Protein AF-A0A2T9JD86-F1 (afdb_monomer_lite)

Foldseek 3Di:
DDPPPVVVVVVVVVVVVVVVVVVVVVVVVVVVVVVVVVVDDDDDDPPPPPVQPVVNVVVVVVVVVVVVVVVVVVVVVVVVVVVVVVVVVVVVVVVCVVVVVPPDPPDPPPDDDDDDDDDDPPDDDDDDDDPDPDPPPDDPDDPDPDDDD

Sequence (149 aa):
MIPGEGSALDLAARRLERAVANLEQKIAAERAERARAVAQPASGDLFEAPVADAEVVEKAAQLAADLEAARQRERALEEAGEQASEALGRAIAEIRAALGDESLIGEGVHDDEEGAAPAEFAGDETEDEPEALYDEDDPPFDPDPPAKA

Organism: NCBI:txid2172650

pLDDT: mean 74.57, std 18.89, range [43.0, 96.88]

Structure (mmCIF, N/CA/C/O backbone):
data_AF-A0A2T9JD86-F1
#
_entry.id   AF-A0A2T9JD86-F1
#
loop_
_atom_site.group_PDB
_atom_site.id
_atom_site.type_symbol
_atom_site.label_atom_id
_atom_site.label_alt_id
_atom_site.label_comp_id
_atom_site.label_asym_id
_atom_site.label_entity_id
_atom_site.label_seq_id
_atom_site.pdbx_PDB_ins_code
_atom_site.Cartn_x
_atom_site.Cartn_y
_atom_site.Cartn_z
_atom_site.occupancy
_atom_site.B_iso_or_equiv
_atom_site.auth_seq_id
_atom_site.auth_comp_id
_atom_site.auth_asym_id
_atom_site.auth_atom_id
_atom_site.pdbx_PDB_model_num
ATOM 1 N N . MET A 1 1 ? 0.192 16.628 59.547 1.00 43.00 1 MET A N 1
ATOM 2 C CA . MET A 1 1 ? -0.130 15.274 59.047 1.00 43.00 1 MET A CA 1
ATOM 3 C C . MET A 1 1 ? -1.574 14.995 59.393 1.00 43.00 1 MET A C 1
ATOM 5 O O . MET A 1 1 ? -1.887 14.986 60.577 1.00 43.00 1 MET A O 1
ATOM 9 N N . ILE A 1 2 ? -2.446 14.865 58.394 1.00 49.62 2 ILE A N 1
ATOM 10 C CA . ILE A 1 2 ? -3.873 14.617 58.612 1.00 49.62 2 ILE A CA 1
ATOM 11 C C . ILE A 1 2 ? -4.053 13.095 58.752 1.00 49.62 2 ILE A C 1
ATOM 13 O O . ILE A 1 2 ? -3.799 12.363 57.792 1.00 49.62 2 ILE A O 1
ATOM 17 N N . PRO A 1 3 ? -4.419 12.580 59.938 1.00 50.97 3 PRO A N 1
ATOM 18 C CA . PRO A 1 3 ? -4.638 11.153 60.130 1.00 50.97 3 PRO A CA 1
ATOM 19 C C . PRO A 1 3 ? -5.900 10.745 59.356 1.00 50.97 3 PRO A C 1
ATOM 21 O O . PRO A 1 3 ? -7.014 11.046 59.769 1.00 50.97 3 PRO A O 1
ATOM 24 N N . GLY A 1 4 ? -5.720 10.112 58.195 1.00 59.59 4 GLY A N 1
ATOM 25 C CA . GLY A 1 4 ? -6.815 9.657 57.328 1.00 59.59 4 GLY A CA 1
ATOM 26 C C . GLY A 1 4 ? -6.482 9.665 55.835 1.00 59.59 4 GLY A C 1
ATOM 27 O O . GLY A 1 4 ? -7.005 8.842 55.091 1.00 59.59 4 GLY A O 1
ATOM 28 N N . GLU A 1 5 ? -5.561 10.525 55.391 1.00 60.56 5 GLU A N 1
ATOM 29 C CA . GLU A 1 5 ? -5.151 10.571 53.976 1.00 60.56 5 GLU A CA 1
ATOM 30 C C . GLU A 1 5 ? -4.339 9.335 53.579 1.00 60.56 5 GLU A C 1
ATOM 32 O O . GLU A 1 5 ? -4.575 8.768 52.518 1.00 60.56 5 GLU A O 1
ATOM 37 N N . GLY A 1 6 ? -3.462 8.852 54.468 1.00 65.81 6 GLY A N 1
ATOM 38 C CA . GLY A 1 6 ? -2.713 7.610 54.250 1.00 65.81 6 GLY A CA 1
ATOM 39 C C . GLY A 1 6 ? -3.635 6.411 54.017 1.00 65.81 6 GLY A C 1
ATOM 40 O O . GLY A 1 6 ? -3.477 5.707 53.032 1.00 65.81 6 GLY A O 1
ATOM 41 N N . SER A 1 7 ? -4.685 6.241 54.831 1.00 78.06 7 SER A N 1
ATOM 42 C CA . SER A 1 7 ? -5.601 5.101 54.679 1.00 78.06 7 SER A CA 1
ATOM 43 C C . SER A 1 7 ? -6.511 5.206 53.449 1.00 78.06 7 SER A C 1
ATOM 45 O O . SER A 1 7 ? -6.851 4.182 52.852 1.00 78.06 7 SER A O 1
ATOM 47 N N . ALA A 1 8 ? -6.901 6.419 53.044 1.00 86.62 8 ALA A N 1
ATOM 48 C CA . ALA A 1 8 ? -7.676 6.644 51.825 1.00 86.62 8 ALA A CA 1
ATOM 49 C C . ALA A 1 8 ? -6.838 6.392 50.561 1.00 86.62 8 ALA A C 1
ATOM 51 O O . ALA A 1 8 ? -7.322 5.753 49.622 1.00 86.62 8 ALA A O 1
ATOM 52 N N . LEU A 1 9 ? -5.579 6.840 50.557 1.00 88.31 9 LEU A N 1
ATOM 53 C CA . LEU A 1 9 ? -4.624 6.579 49.481 1.00 88.31 9 LEU A CA 1
ATOM 54 C C . LEU A 1 9 ? -4.272 5.091 49.394 1.00 88.31 9 LEU A C 1
ATOM 56 O O . LEU A 1 9 ? -4.325 4.525 48.305 1.00 88.31 9 LEU A O 1
ATOM 60 N N . ASP A 1 10 ? -4.035 4.428 50.526 1.00 88.88 10 ASP A N 1
ATOM 61 C CA . ASP A 1 10 ? -3.779 2.984 50.575 1.00 88.88 10 ASP A CA 1
ATOM 62 C C . ASP A 1 10 ? -4.974 2.179 50.034 1.00 88.88 10 ASP A C 1
ATOM 64 O O . ASP A 1 10 ? -4.816 1.189 49.314 1.00 88.88 10 ASP A O 1
ATOM 68 N N . LEU A 1 11 ? -6.203 2.611 50.338 1.00 91.88 11 LEU A N 1
ATOM 69 C CA . LEU A 1 11 ? -7.416 1.996 49.798 1.00 91.88 11 LEU A CA 1
ATOM 70 C C . LEU A 1 11 ? -7.542 2.215 48.284 1.00 91.88 11 LEU A C 1
ATOM 72 O O . LEU A 1 11 ? -7.963 1.298 47.571 1.00 91.88 11 LEU A O 1
ATOM 76 N N . ALA A 1 12 ? -7.201 3.408 47.796 1.00 92.44 12 ALA A N 1
ATOM 77 C CA . ALA A 1 12 ? -7.194 3.724 46.372 1.00 92.44 12 ALA A CA 1
ATOM 78 C C . ALA A 1 12 ? -6.141 2.893 45.621 1.00 92.44 12 ALA A C 1
ATOM 80 O O . ALA A 1 12 ? -6.479 2.273 44.612 1.00 92.44 12 ALA A O 1
ATOM 81 N N . ALA A 1 13 ? -4.926 2.778 46.162 1.00 93.06 13 ALA A N 1
ATOM 82 C CA . ALA A 1 13 ? -3.858 1.944 45.614 1.00 93.06 13 ALA A CA 1
ATOM 83 C C . ALA A 1 13 ? -4.300 0.477 45.496 1.00 93.06 13 ALA A C 1
ATOM 85 O O . ALA A 1 13 ? -4.274 -0.093 44.408 1.00 93.06 13 ALA A O 1
ATOM 86 N N . ARG A 1 14 ? -4.879 -0.099 46.560 1.00 93.88 14 ARG A N 1
ATOM 87 C CA . ARG A 1 14 ? -5.412 -1.477 46.536 1.00 93.88 14 ARG A CA 1
ATOM 88 C C . ARG A 1 14 ? -6.580 -1.685 45.572 1.00 93.88 14 ARG A C 1
ATOM 90 O O . ARG A 1 14 ? -6.890 -2.821 45.202 1.00 93.88 14 ARG A O 1
ATOM 97 N N . ARG A 1 15 ? -7.338 -0.634 45.248 1.00 95.00 15 ARG A N 1
ATOM 98 C CA . ARG A 1 15 ? -8.394 -0.699 44.222 1.00 95.00 15 ARG A CA 1
ATOM 99 C C . ARG A 1 15 ? -7.781 -0.673 42.827 1.00 95.00 15 ARG A C 1
ATOM 101 O O . ARG A 1 15 ? -8.233 -1.435 41.978 1.00 95.00 15 ARG A O 1
ATOM 108 N N . LEU A 1 16 ? -6.754 0.147 42.624 1.00 95.81 16 LEU A N 1
ATOM 109 C CA . LEU A 1 16 ? -6.049 0.265 41.354 1.00 95.81 16 LEU A CA 1
ATOM 110 C C . LEU A 1 16 ? -5.272 -1.014 41.029 1.00 95.81 16 LEU A C 1
ATOM 112 O O . LEU A 1 16 ? -5.437 -1.540 39.938 1.00 95.81 16 LEU A O 1
ATOM 116 N N . GLU A 1 17 ? -4.558 -1.596 41.993 1.00 95.94 17 GLU A N 1
ATOM 117 C CA . GLU A 1 17 ? -3.888 -2.898 41.843 1.00 95.94 17 GLU A CA 1
ATOM 118 C C . GLU A 1 17 ? -4.863 -3.999 41.399 1.00 95.94 17 GLU A C 1
ATOM 120 O O . GLU A 1 17 ? -4.588 -4.750 40.467 1.00 95.94 17 GLU A O 1
ATOM 125 N N . ARG A 1 18 ? -6.056 -4.057 42.007 1.00 95.94 18 ARG A N 1
ATOM 126 C CA . ARG A 1 18 ? -7.105 -5.003 41.594 1.00 95.94 18 ARG A CA 1
ATOM 127 C C . ARG A 1 18 ? -7.655 -4.703 40.203 1.00 95.94 18 ARG A C 1
ATOM 129 O O . ARG A 1 18 ? -7.954 -5.633 39.460 1.00 95.94 18 ARG A O 1
ATOM 136 N N . ALA A 1 19 ? -7.822 -3.430 39.851 1.00 96.06 19 ALA A N 1
ATOM 137 C CA . ALA A 1 19 ? -8.281 -3.037 38.522 1.00 96.06 19 ALA A CA 1
ATOM 138 C C . ALA A 1 19 ? -7.251 -3.400 37.440 1.00 96.06 19 ALA A C 1
ATOM 140 O O . ALA A 1 19 ? -7.640 -3.916 36.396 1.00 96.06 19 ALA A O 1
ATOM 141 N N . VAL A 1 20 ? -5.961 -3.200 37.720 1.00 96.81 20 VAL A N 1
ATOM 142 C CA . VAL A 1 20 ? -4.850 -3.576 36.838 1.00 96.81 20 VAL A CA 1
ATOM 143 C C . VAL A 1 20 ? -4.790 -5.090 36.672 1.00 96.81 20 VAL A C 1
ATOM 145 O O . VAL A 1 20 ? -4.829 -5.553 35.539 1.00 96.81 20 VAL A O 1
ATOM 148 N N . ALA A 1 21 ? -4.839 -5.867 37.758 1.00 96.12 21 ALA A N 1
ATOM 149 C CA . ALA A 1 21 ? -4.865 -7.329 37.668 1.00 96.12 21 ALA A CA 1
ATOM 150 C C . ALA A 1 21 ? -6.057 -7.843 36.832 1.00 96.12 21 ALA A C 1
ATOM 152 O O . ALA A 1 21 ? -5.909 -8.739 36.000 1.00 96.12 21 ALA A O 1
ATOM 153 N N . ASN A 1 22 ? -7.239 -7.236 36.992 1.00 95.50 22 ASN A N 1
ATOM 154 C CA . ASN A 1 22 ? -8.412 -7.563 36.176 1.00 95.50 22 ASN A CA 1
ATOM 155 C C . ASN A 1 22 ? -8.227 -7.183 34.698 1.00 95.50 22 ASN A C 1
ATOM 157 O O . ASN A 1 22 ? -8.703 -7.898 33.817 1.00 95.50 22 ASN A O 1
ATOM 161 N N . LEU A 1 23 ? -7.577 -6.053 34.412 1.00 94.94 23 LEU A N 1
ATOM 162 C CA . LEU A 1 23 ? -7.299 -5.609 33.047 1.00 94.94 23 LEU A CA 1
ATOM 163 C C . LEU A 1 23 ? -6.275 -6.522 32.368 1.00 94.94 23 LEU A C 1
ATOM 165 O O . LEU A 1 23 ? -6.502 -6.959 31.244 1.00 94.94 23 LEU A O 1
ATOM 169 N N . GLU A 1 24 ? -5.196 -6.868 33.065 1.00 96.88 24 GLU A N 1
ATOM 170 C CA . GLU A 1 24 ? -4.178 -7.805 32.587 1.00 96.88 24 GLU A CA 1
ATOM 171 C C . GLU A 1 24 ? -4.785 -9.176 32.284 1.00 96.88 24 GLU A C 1
ATOM 173 O O . GLU A 1 24 ? -4.521 -9.744 31.223 1.00 96.88 24 GLU A O 1
ATOM 178 N N . GLN A 1 25 ? -5.669 -9.676 33.154 1.00 94.38 25 GLN A N 1
ATOM 179 C CA . GLN A 1 25 ? -6.387 -10.926 32.911 1.00 94.38 25 GLN A CA 1
ATOM 180 C C . GLN A 1 25 ? -7.284 -10.844 31.667 1.00 94.38 25 GLN A C 1
ATOM 182 O O . GLN A 1 25 ? -7.315 -11.790 30.879 1.00 94.38 25 GLN A O 1
ATOM 187 N N . LYS A 1 26 ? -7.993 -9.725 31.460 1.00 94.25 26 LYS A N 1
ATOM 188 C CA . LYS A 1 26 ? -8.817 -9.510 30.257 1.00 94.25 26 LYS A CA 1
ATOM 189 C C . LYS A 1 26 ? -7.970 -9.467 28.987 1.00 94.25 26 LYS A C 1
ATOM 191 O O . LYS A 1 26 ? -8.314 -10.141 28.024 1.00 94.25 26 LYS A O 1
ATOM 196 N N . ILE A 1 27 ? -6.844 -8.753 29.005 1.00 93.88 27 ILE A N 1
ATOM 197 C CA . ILE A 1 27 ? -5.917 -8.676 27.865 1.00 93.88 27 ILE A CA 1
ATOM 198 C C . ILE A 1 27 ? -5.314 -10.055 27.570 1.00 93.88 27 ILE A C 1
ATOM 200 O O . ILE A 1 27 ? -5.208 -10.450 26.410 1.00 93.88 27 ILE A O 1
ATOM 204 N N . ALA A 1 28 ? -4.930 -10.811 28.601 1.00 91.75 28 ALA 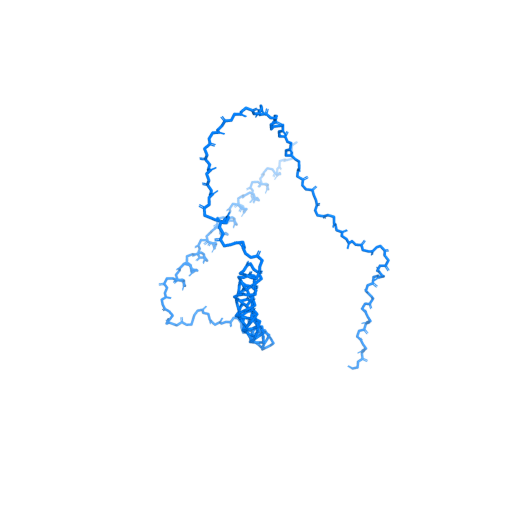A N 1
ATOM 205 C CA . ALA A 1 28 ? -4.418 -12.168 28.432 1.00 91.75 28 ALA A CA 1
ATOM 206 C C . ALA A 1 28 ? -5.481 -13.109 27.841 1.00 91.75 28 ALA A C 1
ATOM 208 O O . ALA A 1 28 ? -5.165 -13.895 26.946 1.00 91.75 28 ALA A O 1
ATOM 209 N N . ALA A 1 29 ? -6.735 -13.002 28.293 1.00 91.50 29 ALA A N 1
ATOM 210 C CA . ALA A 1 29 ? -7.854 -13.765 27.748 1.00 91.50 29 ALA A CA 1
ATOM 211 C C . ALA A 1 29 ? -8.126 -13.410 26.278 1.00 91.50 29 ALA A C 1
ATOM 213 O O . ALA A 1 29 ? -8.210 -14.311 25.448 1.00 91.50 29 ALA A O 1
ATOM 214 N N . GLU A 1 30 ? -8.164 -12.121 25.940 1.00 90.75 30 GLU A N 1
ATOM 215 C CA . GLU A 1 30 ? -8.377 -11.642 24.571 1.00 90.75 30 GLU A CA 1
ATOM 216 C C . GLU A 1 30 ? -7.242 -12.076 23.631 1.00 90.75 30 GLU A C 1
ATOM 218 O O . GLU A 1 30 ? -7.480 -12.547 22.520 1.00 90.75 30 GLU A O 1
ATOM 223 N N . ARG A 1 31 ? -5.983 -11.988 24.077 1.00 87.81 31 ARG A N 1
ATOM 224 C CA . ARG A 1 31 ? -4.833 -12.476 23.297 1.00 87.81 31 ARG A CA 1
ATOM 225 C C . ARG A 1 31 ? -4.893 -13.985 23.082 1.00 87.81 31 ARG A C 1
ATOM 227 O O . ARG A 1 31 ? -4.583 -14.448 21.986 1.00 87.81 31 ARG A O 1
ATOM 234 N N . ALA A 1 32 ? -5.296 -14.748 24.098 1.00 83.88 32 ALA A N 1
ATOM 235 C CA . ALA A 1 32 ? -5.468 -16.192 23.977 1.00 83.88 32 ALA A CA 1
ATOM 236 C C . ALA A 1 32 ? -6.619 -16.554 23.023 1.00 83.88 32 ALA A C 1
ATOM 238 O O . ALA A 1 32 ? -6.494 -17.506 22.255 1.00 83.88 32 ALA A O 1
ATOM 239 N N . GLU A 1 33 ? -7.713 -15.795 23.037 1.00 79.88 33 GLU A N 1
ATOM 240 C CA . GLU A 1 33 ? -8.830 -15.947 22.104 1.00 79.88 33 GLU A CA 1
ATOM 241 C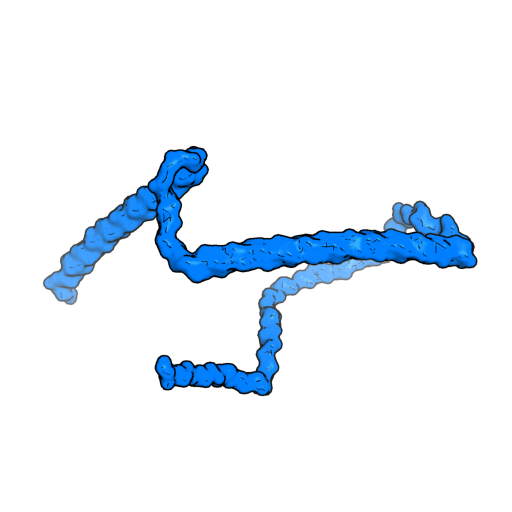 C . GLU A 1 33 ? -8.408 -15.639 20.663 1.00 79.88 33 GLU A C 1
ATOM 243 O O . GLU A 1 33 ? -8.600 -16.476 19.782 1.00 79.88 33 GLU A O 1
ATOM 248 N N . ARG A 1 34 ? -7.720 -14.514 20.430 1.00 74.94 34 ARG A N 1
ATOM 249 C CA . ARG A 1 34 ? -7.161 -14.166 19.112 1.00 74.94 34 ARG A CA 1
ATOM 250 C C . ARG A 1 34 ? -6.181 -15.227 18.608 1.00 74.94 34 ARG A C 1
ATOM 252 O O . ARG A 1 34 ? -6.253 -15.628 17.452 1.00 74.94 34 ARG A O 1
ATOM 259 N N . ALA A 1 35 ? -5.297 -15.732 19.469 1.00 77.38 35 ALA A N 1
ATOM 260 C CA . ALA A 1 35 ? -4.365 -16.799 19.102 1.00 77.38 35 ALA A CA 1
ATOM 261 C C . ALA A 1 35 ? -5.090 -18.110 18.742 1.00 77.38 35 ALA A C 1
ATOM 263 O O . ALA A 1 35 ? -4.680 -18.807 17.815 1.00 77.38 35 ALA A O 1
ATOM 264 N N . ARG A 1 36 ? -6.193 -18.433 19.430 1.00 72.50 36 ARG A N 1
ATOM 265 C CA . ARG A 1 36 ? -7.052 -19.579 19.089 1.00 72.50 36 ARG A CA 1
ATOM 266 C C . ARG A 1 36 ? -7.796 -19.373 17.771 1.00 72.50 36 ARG A C 1
ATOM 268 O O . ARG A 1 36 ? -7.895 -20.329 17.012 1.00 72.50 36 ARG A O 1
ATOM 275 N N . ALA A 1 37 ? -8.262 -18.158 17.485 1.00 63.31 37 ALA A N 1
ATOM 276 C CA . ALA A 1 37 ? -8.924 -17.819 16.225 1.00 63.31 37 ALA A CA 1
ATOM 277 C C . ALA A 1 37 ? -7.977 -17.936 15.017 1.00 63.31 37 ALA A C 1
ATOM 279 O O . ALA A 1 37 ? -8.394 -18.378 13.955 1.00 63.31 37 ALA A O 1
ATOM 280 N N . VAL A 1 38 ? -6.691 -17.607 15.188 1.00 67.19 38 VAL A N 1
ATOM 281 C CA . VAL A 1 38 ? -5.663 -17.779 14.142 1.00 67.19 38 VAL A CA 1
ATOM 282 C C . VAL A 1 38 ? -5.257 -19.251 13.965 1.00 67.19 38 VAL A C 1
ATOM 284 O O . VAL A 1 38 ? -4.914 -19.667 12.862 1.00 67.19 38 VAL A O 1
ATOM 287 N N . ALA A 1 39 ? -5.295 -20.055 15.034 1.00 61.88 39 ALA A N 1
ATOM 288 C CA . ALA A 1 39 ? -4.891 -21.464 15.005 1.00 61.88 39 ALA A CA 1
ATOM 289 C C . ALA A 1 39 ? -6.006 -22.445 14.584 1.00 61.88 39 ALA A C 1
ATOM 291 O O . ALA A 1 39 ? -5.709 -23.611 14.316 1.00 61.88 39 ALA A O 1
ATOM 292 N N . GLN A 1 40 ? -7.273 -22.019 14.541 1.00 52.88 40 GLN A N 1
ATOM 293 C CA . GLN A 1 40 ? -8.378 -22.860 14.076 1.00 52.88 40 GLN A CA 1
ATOM 294 C C . GLN A 1 40 ? -8.608 -22.669 12.568 1.00 52.88 40 GLN A C 1
ATOM 296 O O . GLN A 1 40 ? -8.894 -21.552 12.137 1.00 52.88 40 GLN A O 1
ATOM 301 N N . PRO A 1 41 ? -8.527 -23.733 11.745 1.00 48.78 41 PRO A N 1
ATOM 302 C CA . PRO A 1 41 ? -9.004 -23.664 10.371 1.00 48.78 41 PRO A CA 1
ATOM 303 C C . PRO A 1 41 ? -10.518 -23.435 10.410 1.00 48.78 41 PRO A C 1
ATOM 305 O O . PRO A 1 41 ? -11.223 -24.092 11.172 1.00 48.78 41 PRO A O 1
ATOM 308 N N . ALA A 1 42 ? -10.990 -22.469 9.625 1.00 52.94 42 ALA A N 1
ATOM 309 C CA . ALA A 1 42 ? -12.355 -21.956 9.627 1.00 52.94 42 ALA A CA 1
ATOM 310 C C . ALA A 1 42 ? -13.427 -23.063 9.627 1.00 52.94 42 ALA A C 1
ATOM 312 O O . ALA A 1 42 ? -13.802 -23.600 8.586 1.00 52.94 42 ALA A O 1
ATOM 313 N N . SER A 1 43 ? -13.958 -23.375 10.807 1.00 51.97 43 SER A N 1
ATOM 314 C CA . SER A 1 43 ? -15.197 -24.128 10.962 1.00 51.97 43 SER A CA 1
ATOM 315 C C . SER A 1 43 ? -15.949 -23.606 12.187 1.00 51.97 43 SER A C 1
ATOM 317 O O . SER A 1 43 ? -15.860 -24.185 13.267 1.00 51.97 43 SER A O 1
ATOM 319 N N . GLY A 1 44 ? -16.680 -22.502 12.006 1.00 49.88 44 GLY A N 1
ATOM 320 C CA . GLY A 1 44 ? -17.748 -22.075 12.917 1.00 49.88 44 GLY A CA 1
ATOM 321 C C . GLY A 1 44 ? -17.567 -20.700 13.567 1.00 49.88 44 GLY A C 1
ATOM 322 O O . GLY A 1 44 ? -16.854 -20.571 14.556 1.00 49.88 44 GLY A O 1
ATOM 323 N N . ASP A 1 45 ? -18.255 -19.703 13.002 1.00 53.47 45 ASP A N 1
ATOM 324 C CA . ASP A 1 45 ? -18.949 -18.577 13.659 1.00 53.47 45 ASP A CA 1
ATOM 325 C C . ASP A 1 45 ? -18.372 -17.976 14.954 1.00 53.47 45 ASP A C 1
ATOM 327 O O . ASP A 1 45 ? -19.026 -17.953 15.994 1.00 53.47 45 ASP A O 1
ATOM 331 N N . LEU A 1 46 ? -17.178 -17.383 14.881 1.00 54.00 46 LEU A N 1
ATOM 332 C CA . LEU A 1 46 ? -16.736 -16.365 15.858 1.00 54.00 46 LEU A CA 1
ATOM 333 C C . LEU A 1 46 ? -16.324 -15.036 15.207 1.00 54.00 46 LEU A C 1
ATOM 335 O O . LEU A 1 46 ? -16.056 -14.057 15.896 1.00 54.00 46 LEU A O 1
ATOM 339 N N . PHE A 1 47 ? -16.356 -14.986 13.874 1.00 52.47 47 PHE A N 1
ATOM 340 C CA . PHE A 1 47 ? -16.498 -13.754 13.110 1.00 52.47 47 PHE A CA 1
ATOM 341 C C . PHE A 1 47 ? -17.928 -13.705 12.580 1.00 52.47 47 PHE A C 1
ATOM 343 O O . PHE A 1 47 ? -18.151 -13.728 11.371 1.00 52.47 47 PHE A O 1
ATOM 350 N N . GLU A 1 48 ? -18.919 -13.627 13.467 1.00 53.91 48 GLU A N 1
ATOM 351 C CA . GLU A 1 48 ? -20.079 -12.840 13.070 1.00 53.91 48 GLU A CA 1
ATOM 352 C C . GLU A 1 48 ? -19.505 -11.433 12.904 1.00 53.91 48 GLU A C 1
ATOM 354 O O . GLU A 1 48 ? -19.197 -10.752 13.885 1.00 53.91 48 GLU A O 1
ATOM 359 N N . ALA A 1 49 ? -19.151 -11.103 11.655 1.00 52.84 49 ALA A N 1
ATOM 360 C CA . ALA A 1 49 ? -18.670 -9.789 11.280 1.00 52.84 49 ALA A CA 1
ATOM 361 C C . ALA A 1 49 ? -19.583 -8.801 12.008 1.00 52.84 49 ALA A C 1
ATOM 363 O O . ALA A 1 49 ? -20.801 -8.964 11.881 1.00 52.84 49 ALA A O 1
ATOM 364 N N . PRO A 1 50 ? -19.051 -7.872 12.831 1.00 57.50 50 PRO A N 1
ATOM 365 C CA . PRO A 1 50 ? -19.906 -6.918 13.528 1.00 57.50 50 PRO A CA 1
ATOM 366 C C . PRO A 1 50 ? -20.757 -6.304 12.441 1.00 57.50 50 PRO A C 1
ATOM 368 O O . PRO A 1 50 ? -20.120 -5.741 11.559 1.00 57.50 50 PRO A O 1
ATOM 371 N N . VAL A 1 51 ? -22.083 -6.559 12.443 1.00 55.91 51 VAL A N 1
ATOM 372 C CA . VAL A 1 51 ? -23.004 -6.352 11.306 1.00 55.91 51 VAL A CA 1
ATOM 373 C C . VAL A 1 51 ? -22.488 -5.171 10.518 1.00 55.91 51 VAL A C 1
ATOM 375 O O . VAL A 1 51 ? -22.661 -4.035 10.951 1.00 55.91 51 VAL A O 1
ATOM 378 N N . ALA A 1 52 ? -21.681 -5.455 9.492 1.00 61.59 52 ALA A N 1
ATOM 379 C CA . ALA A 1 52 ? -20.910 -4.388 8.894 1.00 61.59 52 ALA A CA 1
ATOM 380 C C . ALA A 1 52 ? -21.985 -3.576 8.210 1.00 61.59 52 ALA A C 1
ATOM 382 O O . ALA A 1 52 ? -22.738 -4.151 7.415 1.00 61.59 52 ALA A O 1
ATOM 383 N N . ASP A 1 53 ? -22.134 -2.311 8.617 1.00 76.94 53 ASP A N 1
ATOM 384 C CA . ASP A 1 53 ? -23.118 -1.418 8.019 1.00 76.94 53 ASP A CA 1
ATOM 385 C C . ASP A 1 53 ? -23.069 -1.663 6.514 1.00 76.94 53 ASP A C 1
ATOM 387 O O . ASP A 1 53 ? -21.976 -1.772 5.955 1.00 76.94 53 ASP A O 1
ATOM 391 N N . ALA A 1 54 ? -24.219 -1.869 5.866 1.00 80.19 54 ALA A N 1
ATOM 392 C CA . ALA A 1 54 ? -24.248 -2.329 4.474 1.00 80.19 54 ALA A CA 1
ATOM 393 C C . ALA A 1 54 ? -23.349 -1.460 3.568 1.00 80.19 54 ALA A C 1
ATOM 395 O O . ALA A 1 54 ? -22.690 -1.965 2.661 1.00 80.19 54 ALA A O 1
ATOM 396 N N . GLU A 1 55 ? -23.224 -0.176 3.916 1.00 80.75 55 GLU A N 1
ATOM 397 C CA . GLU A 1 55 ? -22.292 0.774 3.316 1.00 80.75 55 GLU A CA 1
ATOM 398 C C . GLU A 1 55 ? -20.807 0.396 3.438 1.00 80.75 55 GLU A C 1
ATOM 400 O O . GLU A 1 55 ? -20.039 0.642 2.517 1.00 80.75 55 GLU A O 1
ATOM 405 N N . VAL A 1 56 ? -20.357 -0.158 4.563 1.00 86.69 56 VAL A N 1
ATOM 406 C CA . VAL A 1 56 ? -18.967 -0.593 4.782 1.00 86.69 56 VAL A CA 1
ATOM 407 C C . VAL A 1 56 ? -18.642 -1.800 3.906 1.00 86.69 56 VAL A C 1
ATOM 409 O O . VAL A 1 56 ? -17.561 -1.854 3.323 1.00 86.69 56 VAL A O 1
ATOM 412 N N . VAL A 1 57 ? -19.580 -2.742 3.765 1.00 88.94 57 VAL A N 1
ATOM 413 C CA . VAL A 1 57 ? -19.413 -3.910 2.883 1.00 88.94 57 VAL A CA 1
ATOM 414 C C . VAL A 1 57 ? -19.363 -3.477 1.419 1.00 88.94 57 VAL A C 1
ATOM 416 O O . VAL A 1 57 ? -18.489 -3.920 0.674 1.00 88.94 57 VAL A O 1
ATOM 419 N N . GLU A 1 58 ? -20.256 -2.575 1.015 1.00 87.62 58 GLU A N 1
ATOM 420 C CA . GLU A 1 58 ? -20.282 -2.016 -0.338 1.00 87.62 58 GLU A CA 1
ATOM 421 C C . GLU A 1 58 ? -19.004 -1.222 -0.651 1.00 87.62 58 GLU A C 1
ATOM 423 O O . GLU A 1 58 ? -18.363 -1.463 -1.674 1.00 87.62 58 GLU A O 1
ATOM 428 N N . LYS A 1 59 ? -18.561 -0.349 0.265 1.00 90.12 59 LYS A N 1
ATOM 429 C CA . LYS A 1 59 ? -17.304 0.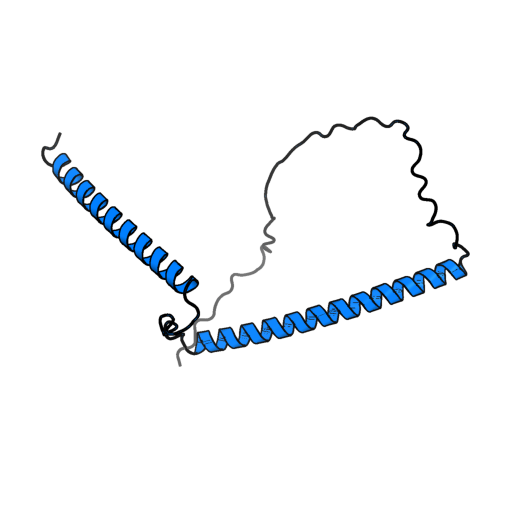410 0.124 1.00 90.12 59 LYS A CA 1
ATOM 430 C C . LYS A 1 59 ? -16.088 -0.512 0.039 1.00 90.12 59 LYS A C 1
ATOM 432 O O . LYS A 1 59 ? -15.191 -0.257 -0.759 1.00 90.12 59 LYS A O 1
ATOM 437 N N . ALA A 1 60 ? -16.054 -1.595 0.815 1.00 88.69 60 ALA A N 1
ATOM 438 C CA . ALA A 1 60 ? -14.974 -2.577 0.742 1.00 88.69 60 ALA A CA 1
ATOM 439 C C . ALA A 1 60 ? -14.957 -3.321 -0.605 1.00 88.69 60 ALA A C 1
ATOM 441 O O . ALA A 1 60 ? -13.883 -3.544 -1.167 1.00 88.69 60 ALA A O 1
ATOM 442 N N . ALA A 1 61 ? -16.129 -3.668 -1.148 1.00 90.56 61 ALA A N 1
ATOM 443 C CA . ALA A 1 61 ? -16.242 -4.294 -2.464 1.00 90.56 61 ALA A CA 1
ATOM 444 C C . ALA A 1 61 ? -15.790 -3.346 -3.587 1.00 90.56 61 ALA A C 1
ATOM 446 O O . ALA A 1 61 ? -15.039 -3.761 -4.472 1.00 90.56 61 ALA A O 1
ATOM 447 N N . GLN A 1 62 ? -16.183 -2.072 -3.513 1.00 92.44 62 GLN A N 1
ATOM 448 C CA . GLN A 1 62 ? -15.745 -1.048 -4.459 1.00 92.44 62 GLN A CA 1
ATOM 449 C C . GLN A 1 62 ? -14.226 -0.845 -4.398 1.00 92.44 62 GLN A C 1
ATOM 451 O O . GLN A 1 62 ? -13.557 -0.895 -5.426 1.00 92.44 62 GLN A O 1
ATOM 456 N N . LEU A 1 63 ? -13.659 -0.725 -3.194 1.00 94.31 63 LEU A N 1
ATOM 457 C CA . LEU A 1 63 ? -12.216 -0.562 -3.011 1.00 94.31 63 LEU A CA 1
ATOM 458 C C . LEU A 1 63 ? -11.423 -1.762 -3.553 1.00 94.31 63 LEU A C 1
ATOM 460 O O . LEU A 1 63 ? -10.360 -1.590 -4.147 1.00 94.31 63 LEU A O 1
ATOM 464 N N . ALA A 1 64 ? -11.935 -2.982 -3.374 1.00 94.25 64 ALA A N 1
ATOM 465 C CA . ALA A 1 64 ? -11.311 -4.178 -3.930 1.00 94.25 64 ALA A CA 1
ATOM 466 C C . ALA A 1 64 ? -11.335 -4.181 -5.470 1.00 94.25 64 ALA A C 1
ATOM 468 O O . ALA A 1 64 ? -10.336 -4.548 -6.093 1.00 94.25 64 ALA A O 1
ATOM 469 N N . ALA A 1 65 ? -12.442 -3.745 -6.079 1.00 94.88 65 ALA A N 1
ATOM 470 C CA . ALA A 1 65 ? -12.551 -3.606 -7.529 1.00 94.88 65 ALA A CA 1
ATOM 471 C C . ALA A 1 65 ? -11.592 -2.533 -8.073 1.00 94.88 65 ALA A C 1
ATOM 473 O O . ALA A 1 65 ? -10.902 -2.770 -9.067 1.00 94.88 65 ALA A O 1
ATOM 474 N N . ASP A 1 66 ? -11.492 -1.395 -7.387 1.00 94.56 66 ASP A N 1
ATOM 475 C CA . ASP A 1 66 ? -10.602 -0.297 -7.768 1.00 94.56 66 ASP A CA 1
ATOM 476 C C . ASP A 1 66 ? -9.122 -0.707 -7.659 1.00 94.56 66 ASP A C 1
ATOM 478 O O . ASP A 1 66 ? -8.326 -0.404 -8.552 1.00 94.56 66 ASP A O 1
ATOM 482 N N . LEU A 1 67 ? -8.746 -1.463 -6.618 1.00 96.25 67 LEU A N 1
ATOM 483 C CA . LEU A 1 67 ? -7.392 -2.013 -6.476 1.00 96.25 67 LEU A CA 1
ATOM 484 C C . LEU A 1 67 ? -7.037 -2.990 -7.598 1.00 96.25 67 LEU A C 1
ATOM 486 O O . LEU A 1 67 ? -5.915 -2.967 -8.106 1.00 96.25 67 LEU A O 1
ATOM 490 N N . GLU A 1 68 ? -7.970 -3.852 -7.990 1.00 94.94 68 GLU A N 1
ATOM 491 C CA . GLU A 1 68 ? -7.737 -4.787 -9.089 1.00 94.94 68 GLU A CA 1
ATOM 492 C C . GLU A 1 68 ? -7.606 -4.048 -10.429 1.00 94.94 68 GLU A C 1
ATOM 494 O O . GLU A 1 68 ? -6.689 -4.328 -11.203 1.00 94.94 68 GLU A O 1
ATOM 499 N N . ALA A 1 69 ? -8.443 -3.037 -10.675 1.00 95.25 69 ALA A N 1
ATOM 500 C CA . ALA A 1 69 ? -8.328 -2.185 -11.857 1.00 95.25 69 ALA A CA 1
ATOM 501 C C . ALA A 1 69 ? -6.985 -1.429 -11.905 1.00 95.25 69 ALA A C 1
ATOM 503 O O . ALA A 1 69 ? -6.376 -1.311 -12.974 1.00 95.25 69 ALA A O 1
ATOM 504 N N . ALA A 1 70 ? -6.495 -0.949 -10.758 1.00 95.19 70 ALA A N 1
ATOM 505 C CA . ALA A 1 70 ? -5.192 -0.298 -10.655 1.00 95.19 70 ALA A CA 1
ATOM 506 C C . ALA A 1 70 ? -4.042 -1.267 -10.978 1.00 95.19 70 ALA A C 1
ATOM 508 O O . ALA A 1 70 ? -3.185 -0.936 -11.797 1.00 95.19 70 ALA A O 1
ATOM 509 N N . ARG A 1 71 ? -4.067 -2.488 -10.427 1.00 95.62 71 ARG A N 1
ATOM 510 C CA . ARG A 1 71 ? -3.062 -3.531 -10.716 1.00 95.62 71 ARG A CA 1
ATOM 511 C C . ARG A 1 71 ? -3.041 -3.950 -12.181 1.00 95.62 71 ARG A C 1
ATOM 513 O O . ARG A 1 71 ? -1.982 -4.225 -12.734 1.00 95.62 71 ARG A O 1
ATOM 520 N N . GLN A 1 72 ? -4.200 -4.006 -12.833 1.00 96.25 72 GLN A N 1
ATOM 521 C CA . GLN A 1 72 ? -4.259 -4.310 -14.264 1.00 96.25 72 GLN A CA 1
ATOM 522 C C . GLN A 1 72 ? -3.627 -3.200 -15.107 1.00 96.25 72 GLN A C 1
ATOM 524 O O . GLN A 1 72 ? -2.910 -3.496 -16.061 1.00 96.25 72 GLN A O 1
ATOM 529 N N . ARG A 1 73 ? -3.842 -1.929 -14.742 1.00 95.00 73 ARG A N 1
ATOM 530 C CA . ARG A 1 73 ? -3.167 -0.802 -15.403 1.00 95.00 73 ARG A CA 1
ATOM 531 C C . ARG A 1 73 ? -1.664 -0.808 -15.164 1.00 95.00 73 ARG A C 1
ATOM 533 O O . ARG A 1 73 ? -0.927 -0.555 -16.105 1.00 95.00 73 ARG A O 1
ATOM 540 N N . GLU A 1 74 ? -1.224 -1.102 -13.945 1.00 95.25 74 GLU A N 1
ATOM 541 C CA . GLU A 1 74 ? 0.198 -1.225 -13.609 1.00 95.25 74 GLU A CA 1
ATOM 542 C C . GLU A 1 74 ? 0.888 -2.261 -14.504 1.00 95.25 74 GLU A C 1
ATOM 544 O O . GLU A 1 74 ? 1.839 -1.919 -15.198 1.00 95.25 74 GLU A O 1
ATOM 549 N N . ARG A 1 75 ? 0.339 -3.479 -14.592 1.00 95.44 75 ARG A N 1
ATOM 550 C CA . ARG A 1 75 ? 0.876 -4.533 -15.471 1.00 95.44 75 ARG A CA 1
ATOM 551 C C . ARG A 1 75 ? 0.899 -4.117 -16.939 1.00 95.44 75 ARG A C 1
ATOM 553 O O . ARG A 1 75 ? 1.885 -4.340 -17.627 1.00 95.44 75 ARG A O 1
ATOM 560 N N . ALA A 1 76 ? -0.166 -3.474 -17.420 1.00 95.56 76 ALA A N 1
ATOM 561 C CA . ALA A 1 76 ? -0.215 -2.994 -18.800 1.00 95.56 76 ALA A CA 1
ATOM 562 C C . ALA A 1 76 ? 0.857 -1.926 -19.087 1.00 95.56 76 ALA A C 1
ATOM 564 O O . ALA A 1 76 ? 1.404 -1.879 -20.189 1.00 95.56 76 ALA A O 1
ATOM 565 N N . LEU A 1 77 ? 1.159 -1.065 -18.111 1.00 95.69 77 LEU A N 1
ATOM 566 C CA . LEU A 1 77 ? 2.225 -0.069 -18.228 1.00 95.69 77 LEU A CA 1
ATOM 567 C C . LEU A 1 77 ? 3.616 -0.705 -18.150 1.00 95.69 77 LEU A C 1
ATOM 569 O O . LEU A 1 77 ? 4.503 -0.275 -18.883 1.00 95.69 77 LEU A O 1
ATOM 573 N N . GLU A 1 78 ? 3.800 -1.724 -17.315 1.00 95.75 78 GLU A N 1
ATOM 574 C CA . GLU A 1 78 ? 5.041 -2.498 -17.229 1.00 95.75 78 GLU A CA 1
ATOM 575 C C . GLU A 1 78 ? 5.347 -3.203 -18.558 1.00 95.75 78 GLU A C 1
ATOM 577 O O . GLU A 1 78 ? 6.414 -2.984 -19.129 1.00 95.75 78 GLU A O 1
ATOM 582 N N . GLU A 1 79 ? 4.378 -3.927 -19.131 1.00 95.69 79 GLU A N 1
ATOM 583 C CA . GLU A 1 79 ? 4.516 -4.582 -20.442 1.00 95.69 79 GLU A CA 1
ATOM 584 C C . GLU A 1 79 ? 4.809 -3.574 -21.567 1.00 95.69 79 GLU A C 1
ATOM 586 O O . GLU A 1 79 ? 5.652 -3.812 -22.437 1.00 95.69 79 GLU A O 1
ATOM 591 N N . ALA A 1 80 ? 4.134 -2.419 -21.557 1.00 94.62 80 ALA A N 1
ATOM 592 C CA . ALA A 1 80 ? 4.412 -1.347 -22.511 1.00 94.62 80 ALA A CA 1
ATOM 593 C C . ALA A 1 80 ? 5.827 -0.766 -22.323 1.00 94.62 80 ALA A C 1
ATOM 595 O O . ALA A 1 80 ? 6.495 -0.435 -23.307 1.00 94.62 80 ALA A O 1
ATOM 596 N N . GLY A 1 81 ? 6.296 -0.664 -21.078 1.00 95.19 81 GLY A N 1
ATOM 597 C CA . GLY A 1 81 ? 7.646 -0.227 -20.730 1.00 95.19 81 GLY A CA 1
ATOM 598 C C . GLY A 1 81 ? 8.722 -1.202 -21.204 1.00 95.19 81 GLY A C 1
ATOM 599 O O . GLY A 1 81 ? 9.713 -0.772 -21.799 1.00 95.19 81 GLY A O 1
ATOM 600 N N . GLU A 1 82 ? 8.512 -2.506 -21.019 1.00 95.94 82 GLU A N 1
ATOM 601 C CA . GLU A 1 82 ? 9.404 -3.553 -21.531 1.00 95.94 82 GLU A CA 1
ATOM 602 C C . GLU A 1 82 ? 9.523 -3.480 -23.056 1.00 95.94 82 GLU A C 1
ATOM 604 O O . GLU A 1 82 ? 10.630 -3.399 -23.595 1.00 95.94 82 GLU A O 1
ATOM 609 N N . GLN A 1 83 ? 8.390 -3.403 -23.761 1.00 95.62 83 GLN A N 1
ATOM 610 C CA . GLN A 1 83 ? 8.374 -3.273 -25.221 1.00 95.62 83 GLN A CA 1
ATOM 611 C C . GLN A 1 83 ? 9.086 -2.002 -25.697 1.00 95.62 83 GLN A C 1
ATOM 613 O O . GLN A 1 83 ? 9.831 -2.038 -26.681 1.00 95.62 83 GLN A O 1
ATOM 618 N N . ALA A 1 84 ? 8.888 -0.880 -24.998 1.00 95.81 84 ALA A N 1
ATOM 619 C CA . ALA A 1 84 ? 9.575 0.369 -25.301 1.00 95.81 84 ALA A CA 1
ATOM 620 C C . ALA A 1 84 ? 11.093 0.246 -25.095 1.00 95.81 84 ALA A C 1
ATOM 622 O O . ALA A 1 84 ? 11.859 0.669 -25.962 1.00 95.81 84 ALA A O 1
ATOM 623 N N . SER A 1 85 ? 11.536 -0.372 -23.997 1.00 94.31 85 SER A N 1
ATOM 624 C CA . SER A 1 85 ? 12.957 -0.604 -23.708 1.00 94.31 85 SER A CA 1
ATOM 625 C C . SER A 1 85 ? 13.616 -1.479 -24.775 1.00 94.31 85 SER A C 1
ATOM 627 O O . SER A 1 85 ? 14.664 -1.122 -25.318 1.00 94.31 85 SER A O 1
ATOM 629 N N . GLU A 1 86 ? 12.968 -2.581 -25.165 1.00 96.25 86 GLU A N 1
ATOM 630 C CA . GLU A 1 86 ? 13.468 -3.431 -26.245 1.00 96.25 86 GLU A CA 1
ATOM 631 C C . GLU A 1 86 ? 13.551 -2.686 -27.582 1.00 96.25 86 GLU A C 1
ATOM 633 O O . GLU A 1 86 ? 14.538 -2.815 -28.310 1.00 96.25 86 GLU A O 1
ATOM 638 N N . ALA A 1 87 ? 12.516 -1.916 -27.929 1.00 96.56 87 ALA A N 1
ATOM 639 C CA . ALA A 1 87 ? 12.495 -1.132 -29.159 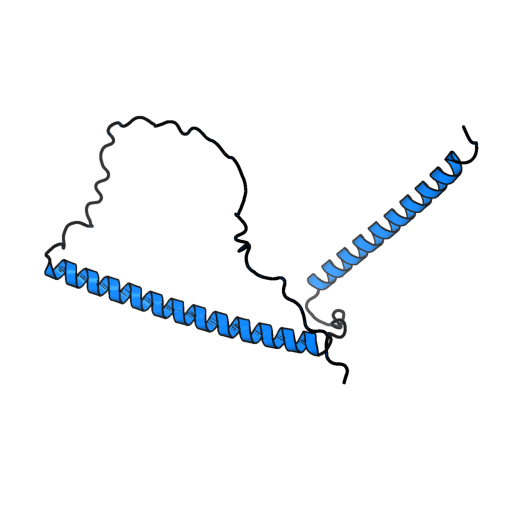1.00 96.56 87 ALA A CA 1
ATOM 640 C C . ALA A 1 87 ? 13.623 -0.089 -29.179 1.00 96.56 87 ALA A C 1
ATOM 642 O O . ALA A 1 87 ? 14.301 0.059 -30.198 1.00 96.56 87 ALA A O 1
ATOM 643 N N . LEU A 1 88 ? 13.877 0.577 -28.049 1.00 95.12 88 LEU A N 1
ATOM 644 C CA . LEU A 1 88 ? 15.000 1.500 -27.896 1.00 95.12 88 LEU A CA 1
ATOM 645 C C . LEU A 1 88 ? 16.344 0.780 -28.025 1.00 95.12 88 LEU A C 1
ATOM 647 O O . LEU A 1 88 ? 17.220 1.266 -28.737 1.00 95.12 88 LEU A O 1
ATOM 651 N N . GLY A 1 89 ? 16.503 -0.394 -27.410 1.00 95.56 89 GLY A N 1
ATOM 652 C CA . GLY A 1 89 ? 17.712 -1.210 -27.546 1.00 95.56 89 GLY A CA 1
ATOM 653 C C . GLY A 1 89 ? 18.006 -1.583 -29.002 1.00 95.56 89 GLY A C 1
ATOM 654 O O . GLY A 1 89 ? 19.144 -1.437 -29.457 1.00 95.56 89 GLY A O 1
ATOM 655 N N . ARG A 1 90 ? 16.974 -1.982 -29.760 1.00 94.81 90 ARG A N 1
ATOM 656 C CA . ARG A 1 90 ? 17.083 -2.257 -31.206 1.00 94.81 90 ARG A CA 1
ATOM 657 C C . ARG A 1 90 ? 17.477 -1.002 -31.988 1.00 94.81 90 ARG A C 1
ATOM 659 O O . ARG A 1 90 ? 18.437 -1.048 -32.749 1.00 94.81 90 ARG A O 1
ATOM 666 N N . ALA A 1 91 ? 16.810 0.127 -31.746 1.00 95.75 91 ALA A N 1
ATOM 667 C CA . ALA A 1 91 ? 17.130 1.391 -32.409 1.00 95.75 91 ALA A CA 1
ATOM 668 C C . ALA A 1 91 ? 18.569 1.860 -32.118 1.00 95.75 91 ALA A C 1
ATOM 670 O O . ALA A 1 91 ? 19.270 2.316 -33.019 1.00 95.75 91 ALA A O 1
ATOM 671 N N . ILE A 1 92 ? 19.045 1.707 -30.877 1.00 92.38 92 ILE A N 1
ATOM 672 C CA . ILE A 1 92 ? 20.427 2.028 -30.492 1.00 92.38 92 ILE A CA 1
ATOM 673 C C . ILE A 1 92 ? 21.421 1.130 -31.235 1.00 92.38 92 ILE A C 1
ATOM 675 O O . ILE A 1 92 ? 22.434 1.627 -31.727 1.00 92.38 92 ILE A O 1
ATOM 679 N N . ALA A 1 93 ? 21.146 -0.174 -31.330 1.00 92.94 93 ALA A N 1
ATOM 680 C CA . ALA A 1 93 ? 21.998 -1.106 -32.064 1.00 92.94 93 ALA A CA 1
ATOM 681 C C . ALA A 1 93 ? 22.077 -0.746 -33.557 1.00 92.94 93 ALA A C 1
ATOM 683 O O . ALA A 1 93 ? 23.171 -0.698 -34.115 1.00 92.94 93 ALA A O 1
ATOM 684 N N . GLU A 1 94 ? 20.947 -0.409 -34.183 1.00 93.50 94 GLU A N 1
ATOM 685 C CA . GLU A 1 94 ? 20.904 0.041 -35.581 1.00 93.50 94 GLU A CA 1
ATOM 686 C C . GLU A 1 94 ? 21.712 1.328 -35.805 1.00 93.50 94 GLU A C 1
ATOM 688 O O . GLU A 1 94 ? 22.477 1.419 -36.767 1.00 93.50 94 GLU A O 1
ATOM 693 N N . ILE A 1 95 ? 21.598 2.308 -34.900 1.00 91.25 95 ILE A N 1
ATOM 694 C CA . ILE A 1 95 ? 22.375 3.554 -34.972 1.00 91.25 95 ILE A CA 1
ATOM 695 C C . ILE A 1 95 ? 23.876 3.267 -34.838 1.00 91.25 95 ILE A C 1
ATOM 697 O O . ILE A 1 95 ? 24.666 3.798 -35.617 1.00 91.25 95 ILE A O 1
ATOM 701 N N . ARG A 1 96 ? 24.286 2.412 -33.894 1.00 89.69 96 ARG A N 1
ATOM 702 C CA . ARG A 1 96 ? 25.701 2.035 -33.716 1.00 89.69 96 ARG A CA 1
ATOM 703 C C . ARG A 1 96 ? 26.263 1.320 -34.939 1.00 89.69 96 ARG A C 1
ATOM 705 O O . ARG A 1 96 ? 27.353 1.672 -35.387 1.00 89.69 96 ARG A O 1
ATOM 712 N N . ALA A 1 97 ? 25.501 0.395 -35.516 1.00 89.75 97 ALA A N 1
ATOM 713 C CA . ALA A 1 97 ? 25.883 -0.294 -36.744 1.00 89.75 97 ALA A CA 1
ATOM 714 C C . ALA A 1 97 ? 26.045 0.689 -37.918 1.00 89.75 97 ALA A C 1
ATOM 716 O O . ALA A 1 97 ? 26.982 0.565 -38.707 1.00 89.75 97 ALA A O 1
ATOM 717 N N . ALA A 1 98 ? 25.177 1.703 -38.014 1.00 90.56 98 ALA A N 1
ATOM 718 C CA . ALA A 1 98 ? 25.295 2.763 -39.016 1.00 90.56 98 ALA A CA 1
ATOM 719 C C . ALA A 1 98 ? 26.502 3.695 -38.779 1.00 90.56 98 ALA A C 1
ATOM 721 O O . ALA A 1 98 ? 27.045 4.239 -39.742 1.00 90.56 98 ALA A O 1
ATOM 722 N N . LEU A 1 99 ? 26.923 3.875 -37.522 1.00 88.62 99 LEU A N 1
ATOM 723 C CA . LEU A 1 99 ? 28.080 4.691 -37.131 1.00 88.62 99 LEU A CA 1
ATOM 724 C C . LEU A 1 99 ? 29.420 3.932 -37.184 1.00 88.62 99 LEU A C 1
ATOM 726 O O . LEU A 1 99 ? 30.465 4.574 -37.265 1.00 88.62 99 LEU A O 1
ATOM 730 N N . GLY A 1 100 ? 29.405 2.595 -37.199 1.00 80.25 100 GLY A N 1
ATOM 731 C CA . GLY A 1 100 ? 30.610 1.755 -37.235 1.00 80.25 100 GLY A CA 1
ATOM 732 C C . GLY A 1 100 ? 31.230 1.448 -35.862 1.00 80.25 100 GLY A C 1
ATOM 733 O O . GLY A 1 100 ? 32.366 0.979 -35.808 1.00 80.25 100 GLY A O 1
ATOM 734 N N . ASP A 1 101 ? 30.493 1.668 -34.768 1.00 65.12 101 ASP A N 1
ATOM 735 C CA . ASP A 1 101 ? 30.955 1.548 -33.371 1.00 65.12 101 ASP A CA 1
ATOM 736 C C . ASP A 1 101 ? 30.752 0.134 -32.768 1.00 65.12 101 ASP A C 1
ATOM 738 O O . ASP A 1 101 ? 30.312 -0.025 -31.629 1.00 65.12 101 ASP A O 1
ATOM 742 N N . GLU A 1 102 ? 31.071 -0.933 -33.505 1.00 60.12 102 GLU A N 1
ATOM 743 C CA . GLU A 1 102 ? 30.825 -2.323 -33.058 1.00 60.12 102 GLU A CA 1
ATOM 744 C C . GLU A 1 102 ? 31.846 -2.836 -32.003 1.00 60.12 102 GLU A C 1
ATOM 746 O O . GLU A 1 102 ? 31.768 -3.980 -31.564 1.00 60.12 102 GLU A O 1
ATOM 751 N N . SER A 1 103 ? 32.833 -2.023 -31.590 1.00 55.16 103 SER A N 1
ATOM 752 C CA . SER A 1 103 ? 34.056 -2.516 -30.917 1.00 55.16 103 SER A CA 1
ATOM 753 C C . SER A 1 103 ? 34.297 -2.066 -29.465 1.00 55.16 103 SER A C 1
ATOM 755 O O . SER A 1 103 ? 35.205 -2.604 -28.838 1.00 55.16 103 SER A O 1
ATOM 757 N N . LEU A 1 104 ? 33.565 -1.102 -28.896 1.00 56.09 104 LEU A N 1
ATOM 758 C CA . LEU A 1 104 ? 34.048 -0.393 -27.688 1.00 56.09 104 LEU A CA 1
ATOM 759 C C . LEU A 1 104 ? 33.383 -0.760 -26.348 1.00 56.09 104 LEU A C 1
ATOM 761 O O . LEU A 1 104 ? 33.690 -0.136 -25.340 1.00 56.09 104 LEU A O 1
ATOM 765 N N . ILE A 1 105 ? 32.498 -1.762 -26.286 1.00 57.78 105 ILE A N 1
ATOM 766 C CA . ILE A 1 105 ? 31.740 -2.074 -25.046 1.00 57.78 105 ILE A CA 1
ATOM 767 C C . ILE A 1 105 ? 32.149 -3.424 -24.417 1.00 57.78 105 ILE A C 1
ATOM 769 O O . ILE A 1 105 ? 31.609 -3.831 -23.395 1.00 57.78 105 ILE A O 1
ATOM 773 N N . GLY A 1 106 ? 33.135 -4.121 -24.994 1.00 53.69 106 GLY A N 1
ATOM 774 C CA . GLY A 1 106 ? 33.723 -5.334 -24.408 1.00 53.69 106 GLY A CA 1
ATOM 775 C C . GLY A 1 106 ? 34.979 -5.096 -23.562 1.00 53.69 106 GLY A C 1
ATOM 776 O O . GLY A 1 106 ? 35.393 -5.994 -22.835 1.00 53.69 106 GLY A O 1
ATOM 777 N N . GLU A 1 107 ? 35.592 -3.912 -23.635 1.00 52.91 107 GLU A N 1
ATOM 778 C CA . GLU A 1 107 ? 36.898 -3.638 -23.025 1.00 52.91 107 GLU A CA 1
ATOM 779 C C . GLU A 1 107 ? 36.757 -2.821 -21.736 1.00 52.91 107 GLU A C 1
ATOM 781 O O . GLU A 1 107 ? 37.196 -1.682 -21.616 1.00 52.91 107 GLU A O 1
ATOM 786 N N . GLY A 1 108 ? 36.110 -3.431 -20.743 1.00 49.56 108 GLY A N 1
ATOM 787 C CA . GLY A 1 108 ? 36.278 -3.054 -19.343 1.00 49.56 108 GLY A CA 1
ATOM 788 C C . GLY A 1 108 ? 37.596 -3.614 -18.808 1.00 49.56 108 GLY A C 1
ATOM 789 O O . GLY A 1 108 ? 37.584 -4.576 -18.044 1.00 49.56 108 GLY A O 1
ATOM 790 N N . VAL A 1 109 ? 38.730 -3.045 -19.231 1.00 49.31 109 VAL A N 1
ATOM 791 C CA . VAL A 1 109 ? 40.024 -3.224 -18.553 1.00 49.31 109 VAL A CA 1
ATOM 792 C C . VAL A 1 109 ? 40.008 -2.312 -17.329 1.00 49.31 109 VAL A C 1
ATOM 794 O O . VAL A 1 109 ? 40.317 -1.127 -17.408 1.00 49.31 109 VAL A O 1
ATOM 797 N N . HIS A 1 110 ? 39.575 -2.860 -16.197 1.00 53.22 110 HIS A N 1
ATOM 798 C CA . HIS A 1 110 ? 39.993 -2.360 -14.894 1.00 53.22 110 HIS A CA 1
ATOM 799 C C . HIS A 1 110 ? 41.333 -3.018 -14.582 1.00 53.22 110 HIS A C 1
ATOM 801 O O . HIS A 1 110 ? 41.364 -4.088 -13.980 1.00 53.22 110 HIS A O 1
ATOM 807 N N . ASP A 1 111 ? 42.418 -2.403 -15.038 1.00 51.56 111 ASP A N 1
ATOM 808 C CA . ASP A 1 111 ? 43.729 -2.644 -14.455 1.00 51.56 111 ASP A CA 1
ATOM 809 C C . ASP A 1 111 ? 44.377 -1.296 -14.148 1.00 51.56 111 ASP A C 1
ATOM 811 O O . ASP A 1 111 ? 44.245 -0.336 -14.910 1.00 51.56 111 ASP A O 1
ATOM 815 N N . ASP A 1 112 ? 45.042 -1.288 -13.003 1.00 43.31 112 ASP A N 1
ATOM 816 C CA . ASP A 1 112 ? 45.939 -0.269 -12.472 1.00 43.31 112 ASP A CA 1
ATOM 817 C C . ASP A 1 112 ? 45.322 0.930 -11.733 1.00 43.31 112 ASP A C 1
ATOM 819 O O . ASP A 1 112 ? 44.995 1.998 -12.254 1.00 43.31 112 ASP A O 1
ATOM 823 N N . GLU A 1 113 ? 45.262 0.725 -10.417 1.00 49.44 113 GLU A N 1
ATOM 824 C CA . GLU A 1 113 ? 45.457 1.757 -9.413 1.00 49.44 113 GLU A CA 1
ATOM 825 C C . GLU A 1 113 ? 46.643 2.683 -9.731 1.00 49.44 113 GLU A C 1
ATOM 827 O O . GLU A 1 113 ? 47.773 2.223 -9.863 1.00 49.44 113 GLU A O 1
ATOM 832 N N . GLU A 1 114 ? 46.423 4.001 -9.683 1.00 51.47 114 GLU A N 1
ATOM 833 C CA . GLU A 1 114 ? 47.438 4.935 -9.183 1.00 51.47 114 GLU A CA 1
ATOM 834 C C . GLU A 1 114 ? 46.800 6.245 -8.668 1.00 51.47 114 GLU A C 1
ATOM 836 O O . GLU A 1 114 ? 46.448 7.154 -9.414 1.00 51.47 114 GLU A O 1
ATOM 841 N N . GLY A 1 115 ? 46.656 6.325 -7.341 1.00 51.12 115 GLY A N 1
ATOM 842 C CA . GLY A 1 115 ? 46.945 7.523 -6.546 1.00 51.12 115 GLY A CA 1
ATOM 843 C C . GLY A 1 115 ? 46.096 8.790 -6.725 1.00 51.12 115 GLY A C 1
ATOM 844 O O . GLY A 1 115 ? 46.571 9.781 -7.273 1.00 51.12 115 GLY A O 1
ATOM 845 N N . ALA A 1 116 ? 44.943 8.863 -6.054 1.00 47.00 116 ALA A N 1
ATOM 846 C CA . ALA A 1 116 ? 44.427 10.139 -5.549 1.00 47.00 116 ALA A CA 1
ATOM 847 C C . ALA A 1 116 ? 43.875 9.952 -4.128 1.00 47.00 116 ALA A C 1
ATOM 849 O O . ALA A 1 116 ? 43.038 9.091 -3.880 1.00 47.00 116 ALA A O 1
ATOM 850 N N . ALA A 1 117 ? 44.432 10.722 -3.191 1.00 53.50 117 ALA A N 1
ATOM 851 C CA . ALA A 1 117 ? 44.244 10.627 -1.744 1.00 53.50 117 ALA A CA 1
ATOM 852 C C . ALA A 1 117 ? 42.765 10.584 -1.296 1.00 53.50 117 ALA A C 1
ATOM 854 O O . ALA A 1 117 ? 41.919 11.208 -1.940 1.00 53.50 117 ALA A O 1
ATOM 855 N N . PRO A 1 118 ? 42.449 9.923 -0.162 1.00 46.91 118 PRO A N 1
ATOM 856 C CA . PRO A 1 118 ? 41.098 9.916 0.380 1.00 46.91 118 PRO A CA 1
ATOM 857 C C . PRO A 1 118 ? 40.762 11.323 0.882 1.00 46.91 118 PRO A C 1
ATOM 859 O O . PRO A 1 118 ? 41.268 11.763 1.913 1.00 46.91 118 PRO A O 1
ATOM 862 N N . ALA 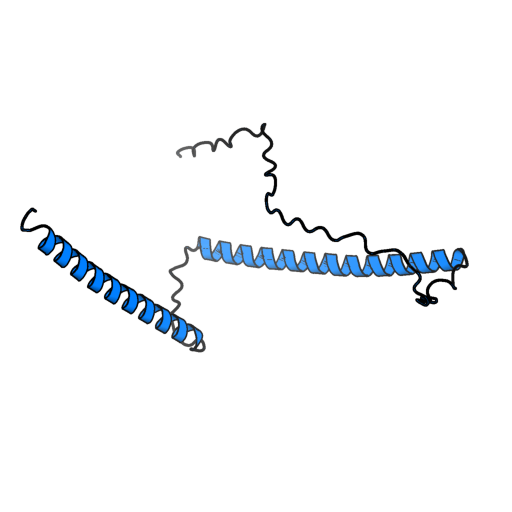A 1 119 ? 39.929 12.047 0.133 1.00 54.25 119 ALA A N 1
ATOM 863 C CA . ALA A 1 119 ? 39.269 13.232 0.653 1.00 54.25 119 ALA A CA 1
ATOM 864 C C . ALA A 1 119 ? 38.357 12.789 1.801 1.00 54.25 119 ALA A C 1
ATOM 866 O O . ALA A 1 119 ? 37.568 11.853 1.675 1.00 54.25 119 ALA A O 1
ATOM 867 N N . GLU A 1 120 ? 38.559 13.427 2.941 1.00 48.75 120 GLU A N 1
ATOM 868 C CA . GLU A 1 120 ? 38.023 13.049 4.232 1.00 48.75 120 GLU A CA 1
ATOM 869 C C . GLU A 1 120 ? 36.494 12.987 4.212 1.00 48.75 120 GLU A C 1
ATOM 871 O O . GLU A 1 120 ? 35.806 13.963 3.916 1.00 48.75 120 GLU A O 1
ATOM 876 N N . PHE A 1 121 ? 35.970 11.816 4.568 1.00 47.94 121 PHE A N 1
ATOM 877 C CA . PHE A 1 121 ? 34.585 11.620 4.965 1.00 47.94 121 PHE A CA 1
ATOM 878 C C . PHE A 1 121 ? 34.395 12.291 6.334 1.00 47.94 121 PHE A C 1
ATOM 880 O O . PHE A 1 121 ? 34.479 11.649 7.381 1.00 47.94 121 PHE A O 1
ATOM 887 N N . ALA A 1 122 ? 34.223 13.613 6.330 1.00 49.28 122 ALA A N 1
ATOM 888 C CA . ALA A 1 122 ? 33.676 14.333 7.468 1.00 49.28 122 ALA A CA 1
ATOM 889 C C . ALA A 1 122 ? 32.171 14.055 7.491 1.00 49.28 122 ALA A C 1
ATOM 891 O O . ALA A 1 122 ? 31.421 14.547 6.651 1.00 49.28 122 ALA A O 1
ATOM 892 N N . GLY A 1 123 ? 31.763 13.193 8.420 1.00 51.56 123 GLY A N 1
ATOM 893 C CA . GLY A 1 123 ? 30.360 12.994 8.733 1.00 51.56 123 GLY A CA 1
ATOM 894 C C . GLY A 1 123 ? 29.730 14.285 9.244 1.00 51.56 123 GLY A C 1
ATOM 895 O O . GLY A 1 123 ? 30.339 15.002 10.036 1.00 51.56 123 GLY A O 1
ATOM 896 N N . ASP A 1 124 ? 28.501 14.530 8.812 1.00 45.31 124 ASP A N 1
ATOM 897 C CA . ASP A 1 124 ? 27.526 15.286 9.585 1.00 45.31 124 ASP A CA 1
ATOM 898 C C . ASP A 1 124 ? 26.138 14.731 9.248 1.00 45.31 124 ASP A C 1
ATOM 900 O O . ASP A 1 124 ? 25.546 15.032 8.213 1.00 45.31 124 ASP A O 1
ATOM 904 N N . GLU A 1 125 ? 25.680 13.810 10.093 1.00 56.44 125 GLU A N 1
ATOM 905 C CA . GLU A 1 125 ? 24.261 13.520 10.245 1.00 56.44 125 GLU A CA 1
ATOM 906 C C . GLU A 1 125 ? 23.628 14.745 10.914 1.00 56.44 125 GLU A C 1
ATOM 908 O O . GLU A 1 125 ? 23.871 14.990 12.093 1.00 56.44 125 GLU A O 1
ATOM 913 N N . THR A 1 126 ? 22.779 15.484 10.203 1.00 53.06 126 THR A N 1
ATOM 914 C CA . THR A 1 126 ? 21.664 16.169 10.858 1.00 53.06 126 THR A CA 1
ATOM 915 C C . THR A 1 126 ? 20.384 15.908 10.085 1.00 53.06 126 THR A C 1
ATOM 917 O O . THR A 1 126 ? 20.325 15.936 8.857 1.00 53.06 126 THR A O 1
ATOM 920 N N . GLU A 1 127 ? 19.403 15.520 10.878 1.00 51.38 127 GLU A N 1
ATOM 921 C CA . GLU A 1 127 ? 18.079 15.047 10.543 1.00 51.38 127 GLU A CA 1
ATOM 922 C C . GLU A 1 127 ? 17.180 16.183 10.019 1.00 51.38 127 GLU A C 1
ATOM 924 O O . GLU A 1 127 ? 17.457 17.361 10.230 1.00 51.38 127 GLU A O 1
ATOM 929 N N . ASP A 1 128 ? 16.065 15.766 9.415 1.00 47.97 128 ASP A N 1
ATOM 930 C CA . ASP A 1 128 ? 14.748 16.410 9.488 1.00 47.97 128 ASP A CA 1
ATOM 931 C C . ASP A 1 128 ? 14.548 17.821 8.901 1.00 47.97 128 ASP A C 1
ATOM 933 O O . ASP A 1 128 ? 14.895 18.840 9.484 1.00 47.97 128 ASP A O 1
ATOM 937 N N . GLU A 1 129 ? 13.827 17.891 7.777 1.00 55.44 129 GLU A N 1
ATOM 938 C CA . GLU A 1 129 ? 12.370 18.144 7.765 1.00 55.44 129 GLU A CA 1
ATOM 939 C C . GLU A 1 129 ? 11.858 18.133 6.305 1.00 55.44 129 GLU A C 1
ATOM 941 O O . GLU A 1 129 ? 12.473 18.749 5.431 1.00 55.44 129 GLU A O 1
ATOM 946 N N . PRO A 1 130 ? 10.735 17.465 5.972 1.00 49.94 130 PRO A N 1
ATOM 947 C CA . PRO A 1 130 ? 10.053 17.748 4.717 1.00 49.94 130 PRO A CA 1
ATOM 948 C C . PRO A 1 130 ? 9.362 19.112 4.842 1.00 49.94 130 PRO A C 1
ATOM 950 O O . PRO A 1 130 ? 8.372 19.236 5.565 1.00 49.94 130 PRO A O 1
ATOM 953 N N . GLU A 1 131 ? 9.872 20.126 4.135 1.00 58.47 131 GLU A N 1
ATOM 954 C CA . GLU A 1 131 ? 9.183 21.409 3.960 1.00 58.47 131 GLU A CA 1
ATOM 955 C C . GLU A 1 131 ? 7.759 21.144 3.462 1.00 58.47 131 GLU A C 1
ATOM 957 O O . GLU A 1 131 ? 7.522 20.696 2.336 1.00 58.47 131 GLU A O 1
ATOM 962 N N . ALA A 1 132 ? 6.794 21.390 4.343 1.00 54.50 132 ALA A N 1
ATOM 963 C CA . ALA A 1 132 ? 5.399 21.385 3.987 1.00 54.50 132 ALA A CA 1
ATOM 964 C C . ALA A 1 132 ? 5.152 22.565 3.043 1.00 54.50 132 ALA A C 1
ATOM 966 O O . ALA A 1 132 ? 5.126 23.720 3.463 1.00 54.50 132 ALA A O 1
ATOM 967 N N . LEU A 1 133 ? 4.983 22.250 1.761 1.00 51.50 133 LEU A N 1
ATOM 968 C CA . LEU A 1 133 ? 4.517 23.167 0.730 1.00 51.50 133 LEU A CA 1
ATOM 969 C C . LEU A 1 133 ? 3.042 23.518 1.007 1.00 51.50 133 LEU A C 1
ATOM 971 O O . LEU A 1 133 ? 2.134 22.986 0.372 1.00 51.50 133 LEU A O 1
ATOM 975 N N . TYR A 1 134 ? 2.795 24.350 2.017 1.00 55.09 134 TYR A N 1
ATOM 976 C CA . TYR A 1 134 ? 1.525 25.047 2.176 1.00 55.09 134 TYR A CA 1
ATOM 977 C C . TYR A 1 134 ? 1.616 26.335 1.357 1.00 55.09 134 TYR A C 1
ATOM 979 O O . TYR A 1 134 ? 2.337 27.257 1.732 1.00 55.09 134 TYR A O 1
ATOM 987 N N . ASP A 1 135 ? 0.909 26.381 0.226 1.00 61.12 135 ASP A N 1
ATOM 988 C CA . ASP A 1 135 ? 0.675 27.628 -0.500 1.00 61.12 135 ASP A CA 1
ATOM 989 C C . ASP A 1 135 ? -0.127 28.565 0.414 1.00 61.12 135 ASP A C 1
ATOM 991 O O . ASP A 1 135 ? -1.271 28.293 0.778 1.00 61.12 135 ASP A O 1
ATOM 995 N N . GLU A 1 136 ? 0.493 29.674 0.809 1.00 59.72 136 GLU A N 1
ATOM 996 C CA . GLU A 1 136 ? -0.022 30.642 1.789 1.00 59.72 136 GLU A CA 1
ATOM 997 C C . GLU A 1 136 ? -1.247 31.441 1.279 1.00 59.72 136 GLU A C 1
ATOM 999 O O . GLU A 1 136 ? -1.792 32.281 1.993 1.00 59.72 136 GLU A O 1
ATOM 1004 N N . ASP A 1 137 ? -1.712 31.134 0.063 1.00 61.12 137 ASP A N 1
ATOM 1005 C CA . ASP A 1 137 ? -2.844 31.764 -0.621 1.00 61.12 137 ASP A CA 1
ATOM 1006 C C . ASP A 1 137 ? -4.080 30.850 -0.775 1.00 61.12 137 ASP A C 1
ATOM 1008 O O . ASP A 1 137 ? -5.069 31.284 -1.372 1.00 61.12 137 ASP A O 1
ATOM 1012 N N . ASP A 1 138 ? -4.080 29.615 -0.250 1.00 64.50 138 ASP A N 1
ATOM 1013 C CA . ASP A 1 138 ? -5.272 28.755 -0.322 1.00 64.50 138 ASP A CA 1
ATOM 1014 C C . ASP A 1 138 ? -6.274 29.140 0.791 1.00 64.50 138 ASP A C 1
ATOM 1016 O O . ASP A 1 138 ? -5.983 28.977 1.984 1.00 64.50 138 ASP A O 1
ATOM 1020 N N . PRO A 1 139 ? -7.450 29.715 0.463 1.00 66.69 139 PRO A N 1
ATOM 1021 C CA . PRO A 1 139 ? -8.418 30.094 1.479 1.00 66.69 139 PRO A CA 1
ATOM 1022 C C . PRO A 1 139 ? -8.952 28.844 2.192 1.00 66.69 139 PRO A C 1
ATOM 1024 O O . PRO A 1 139 ? -9.092 27.785 1.576 1.00 66.69 139 PRO A O 1
ATOM 1027 N N . PRO A 1 140 ? -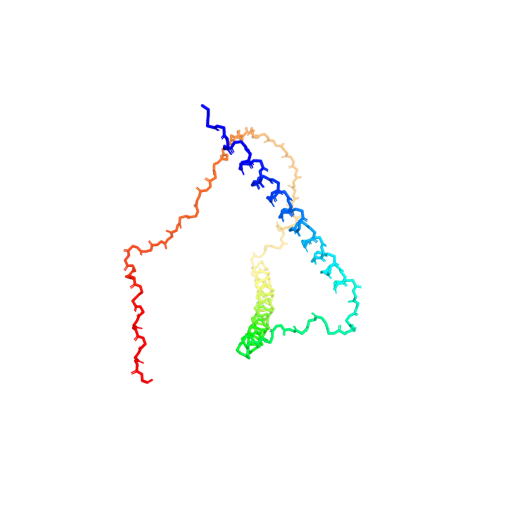9.317 28.947 3.483 1.00 67.19 140 PRO A N 1
ATOM 1028 C CA . PRO A 1 140 ? -9.898 27.822 4.199 1.00 67.19 140 PRO A CA 1
ATOM 1029 C C . PRO A 1 140 ? -11.143 27.328 3.459 1.00 67.19 140 PRO A C 1
ATOM 1031 O O . PRO A 1 140 ? -12.044 28.108 3.146 1.00 67.19 140 PRO A O 1
ATOM 1034 N N . PHE A 1 141 ? -11.185 26.023 3.194 1.00 63.12 141 PHE A N 1
ATOM 1035 C CA . PHE A 1 141 ? -12.373 25.333 2.709 1.00 63.12 141 PHE A CA 1
ATOM 1036 C C . PHE A 1 141 ? -13.547 25.654 3.643 1.00 63.12 141 PHE A C 1
ATOM 1038 O O . PHE A 1 141 ? -13.529 25.268 4.812 1.00 63.12 141 PHE A O 1
ATOM 1045 N N . ASP A 1 142 ? -14.538 26.386 3.131 1.00 66.75 142 ASP A N 1
ATOM 1046 C CA . ASP A 1 142 ? -15.783 26.705 3.830 1.00 66.75 142 ASP A CA 1
ATOM 1047 C C . ASP A 1 142 ? -16.831 25.656 3.423 1.00 66.75 142 ASP A C 1
ATOM 1049 O O . ASP A 1 142 ? -17.387 25.737 2.321 1.00 66.75 142 ASP A O 1
ATOM 1053 N N . PRO A 1 143 ? -17.057 24.593 4.221 1.00 66.06 143 PRO A N 1
ATOM 1054 C CA . PRO A 1 143 ? -18.108 23.641 3.917 1.00 66.06 143 PRO A CA 1
ATOM 1055 C C . PRO A 1 143 ? -19.465 24.315 4.124 1.00 66.06 143 PRO A C 1
ATOM 1057 O O . PRO A 1 143 ? -19.897 24.548 5.255 1.00 66.06 143 PRO A O 1
ATOM 1060 N N . ASP A 1 144 ? -20.150 24.578 3.013 1.00 71.44 144 ASP A N 1
ATOM 1061 C CA . ASP A 1 144 ? -21.542 25.024 2.978 1.00 71.44 144 ASP A CA 1
ATOM 1062 C C . ASP A 1 144 ? -22.396 24.146 3.923 1.00 71.44 144 ASP A C 1
ATOM 1064 O O . ASP A 1 144 ? -22.321 22.909 3.856 1.00 71.44 144 ASP A O 1
ATOM 1068 N N . PRO A 1 145 ? -23.207 24.719 4.835 1.00 70.56 145 PRO A N 1
ATOM 1069 C CA . PRO A 1 145 ? -24.032 23.908 5.715 1.00 70.56 145 PRO A CA 1
ATOM 1070 C C . PRO A 1 145 ? -25.078 23.151 4.884 1.00 70.56 145 PRO A C 1
ATOM 1072 O O . PRO A 1 145 ? -25.663 23.724 3.960 1.00 70.56 145 PRO A O 1
ATOM 1075 N N . PRO A 1 146 ? -25.387 21.884 5.216 1.00 67.62 146 PRO A N 1
ATOM 1076 C CA . PRO A 1 146 ? -26.380 21.133 4.467 1.00 67.62 146 PRO A CA 1
ATOM 1077 C C . PRO A 1 146 ? -27.731 21.851 4.538 1.00 67.62 146 PRO A C 1
ATOM 1079 O O . PRO A 1 146 ? -28.259 22.126 5.623 1.00 67.62 146 PRO A O 1
ATOM 1082 N N . ALA A 1 147 ? -28.287 22.151 3.363 1.00 66.56 147 ALA A N 1
ATOM 1083 C CA . ALA A 1 147 ? -29.639 22.660 3.225 1.00 66.56 147 ALA A CA 1
ATOM 1084 C C . ALA A 1 147 ? -30.601 21.699 3.934 1.00 66.56 147 ALA A C 1
ATOM 1086 O O . ALA A 1 147 ? -30.703 20.524 3.586 1.00 66.56 147 ALA A O 1
ATOM 1087 N N . LYS A 1 148 ? -31.300 22.203 4.954 1.00 60.50 148 LYS A N 1
ATOM 1088 C CA . LYS A 1 148 ? -32.416 21.486 5.568 1.00 60.50 148 LYS A CA 1
ATOM 1089 C C . LYS A 1 148 ? -33.515 21.332 4.517 1.00 60.50 148 LYS A C 1
ATOM 1091 O O . LYS A 1 148 ? -34.123 22.334 4.136 1.00 60.50 148 LYS A O 1
ATOM 1096 N N . ALA A 1 149 ? -33.768 20.100 4.097 1.00 57.16 149 ALA A N 1
ATOM 1097 C CA . ALA A 1 149 ? -34.984 19.681 3.414 1.00 57.16 149 ALA A CA 1
ATOM 1098 C C . ALA A 1 149 ? -35.507 18.415 4.095 1.00 57.16 149 ALA A C 1
ATOM 1100 O O . ALA A 1 149 ? -34.686 17.497 4.318 1.00 57.16 149 ALA A O 1
#

Radius of gyration: 34.34 Å; chains: 1; bounding box: 82×56×99 Å

Secondary structure (DSSP, 8-state):
--TTHHHHHHHHHHHHHHHHHHHHHHHHHHHHHHHHHHHS-S-S-S-------HHHHHHHHHHHHHHHHHHHHHHHHHHHHHHHHHHHHHHHHHHHHHHT-TTSSS-----------------------------TT------PPPP--